Protein AF-A0A9W4SXM8-F1 (afdb_monomer_lite)

Secondary structure (DSSP, 8-state):
---------------HHHHHHHHHHHHHHHHHHTGGGTSS-S---HHHHHHHHHH-TTS---S---HHHHHHHHHHHHHHHTT---HHHHHHHHHHHHHHS-HHHHHHHHHHHHHHH-

Sequence (118 aa):
MINIQRNTSNNNPVNPGRMIIVARNNLLQQIDSNRNRVFPLHIQNPTRFVTILNNNTNRRARRYYTGFDLFCVVVGEEARNLNETNQIVIRLVANALWRSSDVNDKSRYCILARMINN

Structure (mmCIF, N/CA/C/O backbone):
data_AF-A0A9W4SXM8-F1
#
_entry.id   AF-A0A9W4SXM8-F1
#
loop_
_atom_site.group_PDB
_atom_site.id
_atom_site.type_symbol
_atom_site.label_atom_id
_atom_site.label_alt_id
_atom_site.label_comp_id
_atom_site.label_asym_id
_atom_site.label_entity_id
_atom_site.label_seq_id
_atom_site.pdbx_PDB_ins_code
_atom_site.Cartn_x
_atom_site.Cartn_y
_atom_site.Cartn_z
_atom_site.occupancy
_atom_site.B_iso_or_equiv
_atom_site.auth_seq_id
_atom_site.auth_comp_id
_atom_site.auth_asym_id
_atom_site.auth_atom_id
_atom_site.pdbx_PDB_model_num
ATOM 1 N N . MET A 1 1 ? -31.115 -2.619 56.447 1.00 42.22 1 MET A N 1
ATOM 2 C CA . MET A 1 1 ? -30.546 -3.575 55.471 1.00 42.22 1 MET A CA 1
ATOM 3 C C . MET A 1 1 ? -29.961 -2.771 54.320 1.00 42.22 1 MET A C 1
ATOM 5 O O . MET A 1 1 ? -30.721 -2.144 53.598 1.00 42.22 1 MET A O 1
ATOM 9 N N . ILE A 1 2 ? -28.632 -2.682 54.220 1.00 40.88 2 ILE A N 1
ATOM 10 C CA . ILE A 1 2 ? -27.950 -1.889 53.184 1.00 40.88 2 ILE A CA 1
ATOM 11 C C . ILE A 1 2 ? -27.673 -2.815 51.999 1.00 40.88 2 ILE A C 1
ATOM 13 O O . ILE A 1 2 ? -26.934 -3.787 52.134 1.00 40.88 2 ILE A O 1
ATOM 17 N N . ASN A 1 3 ? -28.306 -2.536 50.861 1.00 39.72 3 ASN A N 1
ATOM 18 C CA . ASN A 1 3 ? -28.188 -3.336 49.649 1.00 39.72 3 ASN A CA 1
ATOM 19 C C . ASN A 1 3 ? -27.020 -2.795 48.808 1.00 39.72 3 ASN A C 1
ATOM 21 O O . ASN A 1 3 ? -27.157 -1.793 48.110 1.00 39.72 3 ASN A O 1
ATOM 25 N N . ILE A 1 4 ? -25.846 -3.418 48.927 1.00 44.97 4 ILE A N 1
ATOM 26 C CA . ILE A 1 4 ? -24.656 -3.051 48.150 1.00 44.97 4 ILE A CA 1
ATOM 27 C C . ILE A 1 4 ? -24.760 -3.736 46.784 1.00 44.97 4 ILE A C 1
ATOM 29 O O . ILE A 1 4 ? -24.427 -4.913 46.638 1.00 44.97 4 ILE A O 1
ATOM 33 N N . GLN A 1 5 ? -25.223 -2.999 45.773 1.00 45.62 5 GLN A N 1
ATOM 34 C CA . GLN A 1 5 ? -25.114 -3.421 44.378 1.00 45.62 5 GLN A CA 1
ATOM 35 C C . GLN A 1 5 ? -23.634 -3.407 43.975 1.00 45.62 5 GLN A C 1
ATOM 37 O O . GLN A 1 5 ? -23.016 -2.354 43.820 1.00 45.62 5 GLN A O 1
ATOM 42 N N . ARG A 1 6 ? -23.047 -4.599 43.832 1.00 41.88 6 ARG A N 1
ATOM 43 C CA . ARG A 1 6 ? -21.715 -4.774 43.250 1.00 41.88 6 ARG A CA 1
ATOM 44 C C . ARG A 1 6 ? -21.799 -4.438 41.766 1.00 41.88 6 ARG A C 1
ATOM 46 O O . ARG A 1 6 ? -22.281 -5.235 40.970 1.00 41.88 6 ARG A O 1
ATOM 53 N N . ASN A 1 7 ? -21.325 -3.250 41.414 1.00 42.38 7 ASN A N 1
ATOM 54 C CA . ASN A 1 7 ? -21.113 -2.839 40.036 1.00 42.38 7 ASN A CA 1
ATOM 55 C C . ASN A 1 7 ? -19.905 -3.625 39.495 1.00 42.38 7 ASN A C 1
ATOM 57 O O . ASN A 1 7 ? -18.753 -3.218 39.648 1.00 42.38 7 ASN A O 1
ATOM 61 N N . THR A 1 8 ? -20.147 -4.813 38.943 1.00 43.44 8 THR A N 1
ATOM 62 C CA . THR A 1 8 ? -19.125 -5.579 38.226 1.00 43.44 8 THR A CA 1
ATOM 63 C C . THR A 1 8 ? -18.871 -4.894 36.891 1.00 43.44 8 THR A C 1
ATOM 65 O O . THR A 1 8 ? -19.528 -5.183 35.893 1.00 43.44 8 THR A O 1
ATOM 68 N N . SER A 1 9 ? -17.920 -3.958 36.882 1.00 48.34 9 SER A N 1
ATOM 69 C CA . SER A 1 9 ? -17.285 -3.514 35.645 1.00 48.34 9 SER A CA 1
ATOM 70 C C . SER A 1 9 ? -16.696 -4.748 34.962 1.00 48.34 9 SER A C 1
ATOM 72 O O . SER A 1 9 ? -15.762 -5.363 35.484 1.00 48.34 9 SER A O 1
ATOM 74 N N . ASN A 1 10 ? -17.283 -5.146 33.832 1.00 45.53 10 ASN A N 1
ATOM 75 C CA . ASN A 1 10 ? -16.815 -6.234 32.977 1.00 45.53 10 ASN A CA 1
ATOM 76 C C . ASN A 1 10 ? -15.493 -5.834 32.303 1.00 45.53 10 ASN A C 1
ATOM 78 O O . ASN A 1 10 ? -15.424 -5.616 31.096 1.00 45.53 10 ASN A O 1
ATOM 82 N N . ASN A 1 11 ? -14.424 -5.755 33.090 1.00 51.03 11 ASN A N 1
ATOM 83 C CA . ASN A 1 11 ? -13.056 -5.630 32.610 1.00 51.03 11 ASN A CA 1
ATOM 84 C C . ASN A 1 11 ? -12.559 -7.012 32.170 1.00 51.03 11 ASN A C 1
ATOM 86 O O . ASN A 1 11 ? -11.667 -7.594 32.783 1.00 51.03 11 ASN A O 1
ATOM 90 N N . ASN A 1 12 ? -13.155 -7.561 31.109 1.00 58.94 12 ASN A N 1
ATOM 91 C CA . ASN A 1 12 ? -12.527 -8.674 30.409 1.00 58.94 12 ASN A CA 1
ATOM 92 C C . ASN A 1 12 ? -11.269 -8.129 29.719 1.00 58.94 12 ASN A C 1
ATOM 94 O O . ASN A 1 12 ? -11.391 -7.191 28.925 1.00 58.94 12 ASN A O 1
ATOM 98 N N . PRO A 1 13 ? -10.069 -8.676 29.991 1.00 56.69 13 PRO A N 1
ATOM 99 C CA . PRO A 1 13 ? -8.858 -8.229 29.325 1.00 56.69 13 PRO A CA 1
ATOM 100 C C . PRO A 1 13 ? -9.037 -8.436 27.822 1.00 56.69 13 PRO A C 1
ATOM 102 O O . PRO A 1 13 ? -9.249 -9.554 27.344 1.00 56.69 13 PRO A O 1
ATOM 105 N N . VAL A 1 14 ? -9.014 -7.338 27.070 1.00 63.69 14 VAL A N 1
ATOM 106 C CA . VAL A 1 14 ? -9.160 -7.391 25.620 1.00 63.69 14 VAL A CA 1
ATOM 107 C C . VAL A 1 14 ? -7.966 -8.165 25.067 1.00 63.69 14 VAL A C 1
ATOM 109 O O . VAL A 1 14 ? -6.823 -7.737 25.200 1.00 63.69 14 VAL A O 1
ATOM 112 N N . ASN A 1 15 ? -8.223 -9.334 24.473 1.00 76.38 15 ASN A N 1
ATOM 113 C CA . ASN A 1 15 ? -7.174 -10.164 23.886 1.00 76.38 15 ASN A CA 1
ATOM 114 C C . ASN A 1 15 ? -6.448 -9.358 22.782 1.00 76.38 15 ASN A C 1
ATOM 116 O O . ASN A 1 15 ? -7.102 -8.973 21.803 1.00 76.38 15 ASN A O 1
ATOM 120 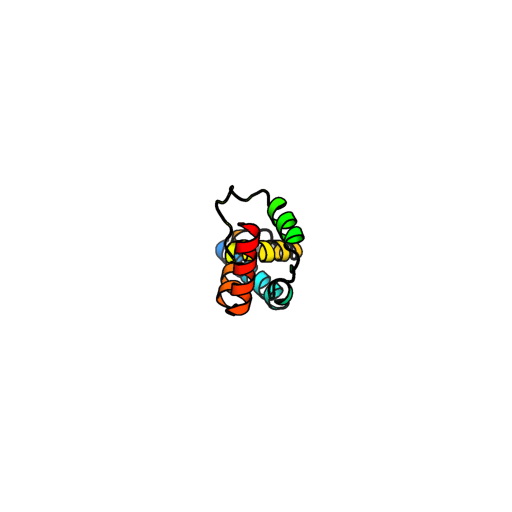N N . PRO A 1 16 ? -5.124 -9.128 22.886 1.00 71.00 16 PRO A N 1
ATOM 121 C CA . PRO A 1 16 ? -4.373 -8.314 21.929 1.00 71.00 16 PRO A CA 1
ATOM 122 C C . PRO A 1 16 ? -4.515 -8.792 20.478 1.00 71.00 16 PRO A C 1
ATOM 124 O O . PRO A 1 16 ? -4.635 -7.980 19.561 1.00 71.00 16 PRO A O 1
ATOM 127 N N . GLY A 1 17 ? -4.586 -10.110 20.259 1.00 77.75 17 GLY A N 1
ATOM 128 C CA . GLY A 1 17 ? -4.794 -10.688 18.931 1.00 77.75 17 GLY A CA 1
ATOM 129 C C . GLY A 1 17 ? -6.160 -10.333 18.341 1.00 77.75 17 GLY A C 1
ATOM 130 O O . GLY A 1 17 ? -6.271 -10.050 17.149 1.00 77.75 17 GLY A O 1
ATOM 131 N N . ARG A 1 18 ? -7.199 -10.258 19.182 1.00 81.00 18 ARG A N 1
ATOM 132 C CA . ARG A 1 18 ? -8.546 -9.858 18.756 1.00 81.00 18 ARG A CA 1
ATOM 133 C C . ARG A 1 18 ? -8.585 -8.385 18.344 1.00 81.00 18 ARG A C 1
ATOM 135 O O . ARG A 1 18 ? -9.222 -8.073 17.342 1.00 81.00 18 ARG A O 1
ATOM 142 N N . MET A 1 19 ? -7.863 -7.504 19.044 1.00 83.50 19 MET A N 1
ATOM 143 C CA . MET A 1 19 ? -7.765 -6.092 18.644 1.00 83.50 19 MET A CA 1
ATOM 144 C C . MET A 1 19 ? -7.066 -5.919 17.297 1.00 83.50 19 MET A C 1
ATOM 146 O O . MET A 1 19 ? -7.538 -5.147 16.470 1.00 83.50 19 MET A O 1
ATOM 150 N N . ILE A 1 20 ? -5.986 -6.668 17.047 1.00 86.62 20 ILE A N 1
ATOM 151 C CA . ILE A 1 20 ? -5.260 -6.610 15.769 1.00 86.62 20 ILE A CA 1
ATOM 152 C C . ILE A 1 20 ? -6.168 -7.029 14.608 1.00 86.62 20 ILE A C 1
ATOM 154 O O . ILE A 1 20 ? -6.163 -6.379 13.566 1.00 86.62 20 ILE A O 1
ATOM 158 N N . ILE A 1 21 ? -6.972 -8.084 14.782 1.00 88.62 21 ILE A N 1
ATOM 159 C CA . ILE A 1 21 ? -7.908 -8.548 13.745 1.00 88.62 21 ILE A CA 1
ATOM 160 C C . ILE A 1 21 ? -8.986 -7.493 13.465 1.00 88.62 21 ILE A C 1
ATOM 162 O O . ILE A 1 21 ? -9.271 -7.209 12.302 1.00 88.62 21 ILE A O 1
ATOM 166 N N . VAL A 1 22 ? -9.564 -6.894 14.511 1.00 90.12 22 VAL A N 1
ATOM 167 C CA . VAL A 1 22 ? -10.585 -5.843 14.367 1.00 90.12 22 VAL A CA 1
ATOM 168 C C . VAL A 1 22 ? -10.001 -4.612 13.673 1.00 90.12 22 VAL A C 1
ATOM 170 O O . VAL A 1 22 ? -10.554 -4.169 12.669 1.00 90.12 22 VAL A O 1
ATOM 173 N N . ALA A 1 23 ? -8.848 -4.117 14.134 1.00 89.94 23 ALA A N 1
ATOM 174 C CA . ALA A 1 23 ? -8.152 -2.987 13.521 1.00 89.94 23 ALA A CA 1
ATOM 175 C C . ALA A 1 23 ? -7.828 -3.259 12.044 1.00 89.94 23 ALA A C 1
ATOM 177 O O . ALA A 1 23 ? -8.117 -2.440 11.174 1.00 89.94 23 ALA A O 1
ATOM 178 N N . ARG A 1 24 ? -7.328 -4.463 11.735 1.00 93.56 24 ARG A N 1
ATOM 179 C CA . ARG A 1 24 ? -7.050 -4.904 10.363 1.00 93.56 24 ARG A CA 1
ATOM 180 C C . ARG A 1 24 ? -8.297 -4.889 9.492 1.00 93.56 24 ARG A C 1
ATOM 182 O O . ARG A 1 24 ? -8.212 -4.449 8.351 1.00 93.56 24 ARG A O 1
ATOM 189 N N . ASN A 1 25 ? -9.424 -5.403 9.977 1.00 93.38 25 ASN A N 1
ATOM 190 C CA . ASN A 1 25 ? -10.652 -5.466 9.184 1.00 93.38 25 ASN A CA 1
ATOM 191 C C . ASN A 1 25 ? -11.226 -4.069 8.936 1.00 93.38 25 ASN A C 1
ATOM 193 O O . ASN A 1 25 ? -11.576 -3.761 7.799 1.00 93.38 25 ASN A O 1
ATOM 197 N N . ASN A 1 26 ? -11.229 -3.215 9.961 1.00 93.25 26 ASN A N 1
ATOM 198 C CA . ASN A 1 26 ? -11.685 -1.832 9.849 1.00 93.25 26 ASN A CA 1
ATOM 199 C C . ASN A 1 26 ? -10.814 -1.031 8.874 1.00 93.25 26 ASN A C 1
ATOM 201 O O . ASN A 1 26 ? -11.341 -0.308 8.030 1.00 93.25 26 ASN A O 1
ATOM 205 N N . LEU A 1 27 ? -9.486 -1.164 8.965 1.00 93.06 27 LEU A N 1
ATOM 206 C CA . LEU A 1 27 ? -8.574 -0.483 8.051 1.00 93.06 27 LEU A CA 1
ATOM 207 C C . LEU A 1 27 ? -8.719 -1.024 6.622 1.00 93.06 27 LEU A C 1
ATOM 209 O O . LEU A 1 27 ? -8.791 -0.240 5.679 1.00 93.06 27 LEU A O 1
ATOM 213 N N . LEU A 1 28 ? -8.802 -2.350 6.453 1.00 92.62 28 LEU A N 1
ATOM 214 C CA . LEU A 1 28 ? -8.997 -2.957 5.137 1.00 92.62 28 LEU A CA 1
ATOM 215 C C . LEU A 1 28 ? -10.267 -2.429 4.473 1.00 92.62 28 LEU A C 1
ATOM 217 O O . LEU A 1 28 ? -10.204 -2.029 3.320 1.00 92.62 28 LEU A O 1
ATOM 221 N N . GLN A 1 29 ? -11.391 -2.406 5.190 1.00 93.06 29 GLN A N 1
ATOM 222 C CA . GLN A 1 29 ? -12.661 -1.937 4.644 1.00 93.06 29 GLN A CA 1
ATOM 223 C C . GLN A 1 29 ? -12.583 -0.473 4.198 1.00 93.06 29 GLN A C 1
ATOM 225 O O . GLN A 1 29 ? -13.058 -0.138 3.114 1.00 93.06 29 GLN A O 1
ATOM 230 N N . GLN A 1 30 ? -11.959 0.394 4.998 1.00 92.12 30 GLN A N 1
ATOM 231 C CA . GLN A 1 30 ? -11.825 1.817 4.674 1.00 92.12 30 GLN A CA 1
ATOM 232 C C . GLN A 1 30 ? -10.949 2.050 3.439 1.00 92.12 30 GLN A C 1
ATOM 234 O O . GLN A 1 30 ? -11.307 2.852 2.572 1.00 92.12 30 GLN A O 1
ATOM 239 N N . ILE A 1 31 ? -9.831 1.324 3.339 1.00 89.12 31 ILE A N 1
ATOM 240 C CA . ILE A 1 31 ? -8.925 1.422 2.192 1.00 89.12 31 ILE A CA 1
ATOM 241 C C . ILE A 1 31 ? -9.563 0.810 0.941 1.00 89.12 31 ILE A C 1
ATOM 243 O O . ILE A 1 31 ? -9.513 1.419 -0.123 1.00 89.12 31 ILE A O 1
ATOM 247 N N . ASP A 1 32 ? -10.192 -0.359 1.052 1.00 87.50 32 ASP A N 1
ATOM 248 C CA . ASP A 1 32 ? -10.829 -1.041 -0.080 1.00 87.50 32 ASP A CA 1
ATOM 249 C C . ASP A 1 32 ? -12.035 -0.254 -0.621 1.00 87.50 32 ASP A C 1
ATOM 251 O O . ASP A 1 32 ? -12.206 -0.144 -1.831 1.00 87.50 32 ASP A O 1
ATOM 255 N N . SER A 1 33 ? -12.796 0.424 0.247 1.00 85.56 33 SER A N 1
ATOM 256 C CA . SER A 1 33 ? -13.870 1.342 -0.182 1.00 85.56 33 SER A CA 1
ATOM 257 C C . SER A 1 33 ? -13.351 2.531 -1.001 1.00 85.56 33 SER A C 1
ATOM 259 O O . SER A 1 33 ? -14.098 3.134 -1.765 1.00 85.56 33 SER A O 1
ATOM 261 N N . ASN A 1 34 ? -12.064 2.861 -0.871 1.00 82.50 34 ASN A N 1
ATOM 262 C CA . ASN A 1 34 ? -11.389 3.902 -1.639 1.00 82.50 34 ASN A CA 1
ATOM 263 C C . ASN A 1 34 ? -10.211 3.323 -2.421 1.00 82.50 34 ASN A C 1
ATOM 265 O O . ASN A 1 34 ? -9.158 3.959 -2.509 1.00 82.50 34 ASN A O 1
ATOM 269 N N . ARG A 1 35 ? -10.391 2.123 -2.995 1.00 79.81 35 ARG A N 1
ATOM 270 C CA . ARG A 1 35 ? -9.325 1.326 -3.621 1.00 79.81 35 ARG A CA 1
ATOM 271 C C . ARG A 1 35 ? -8.465 2.122 -4.588 1.00 79.81 35 ARG A C 1
ATOM 273 O O . ARG A 1 35 ? -7.252 1.944 -4.582 1.00 79.81 35 ARG A O 1
ATOM 280 N N . ASN A 1 36 ? -9.083 3.073 -5.292 1.00 79.50 36 ASN A N 1
ATOM 281 C CA . ASN A 1 36 ? -8.428 4.068 -6.131 1.00 79.50 36 ASN A CA 1
ATOM 282 C C . ASN A 1 36 ? -7.160 4.615 -5.477 1.00 79.50 36 ASN A C 1
ATOM 284 O O . ASN A 1 36 ? -6.114 4.546 -6.097 1.00 79.50 36 ASN A O 1
ATOM 288 N N . ARG A 1 37 ? -7.201 5.068 -4.213 1.00 75.19 37 ARG A N 1
ATOM 289 C CA . ARG A 1 37 ? -6.070 5.643 -3.439 1.00 75.19 37 ARG A CA 1
ATOM 290 C C . ARG A 1 37 ? -4.798 4.796 -3.422 1.00 75.19 37 ARG A C 1
ATOM 292 O O . ARG A 1 37 ? -3.712 5.347 -3.258 1.00 75.19 37 ARG A O 1
ATOM 299 N N . VAL A 1 38 ? -4.934 3.491 -3.630 1.00 74.81 38 VAL A N 1
ATOM 300 C CA . VAL A 1 38 ? -3.827 2.532 -3.663 1.00 74.81 38 VAL A CA 1
ATOM 301 C C . VAL A 1 38 ? -3.699 1.835 -5.025 1.00 74.81 38 VAL A C 1
ATOM 303 O O . VAL A 1 38 ? -2.611 1.403 -5.385 1.00 74.81 38 VAL A O 1
ATOM 306 N N . PHE A 1 39 ? -4.782 1.748 -5.801 1.00 71.81 39 PHE A N 1
ATOM 307 C CA . PHE A 1 39 ? -4.853 1.109 -7.114 1.00 71.81 39 PHE A CA 1
ATOM 30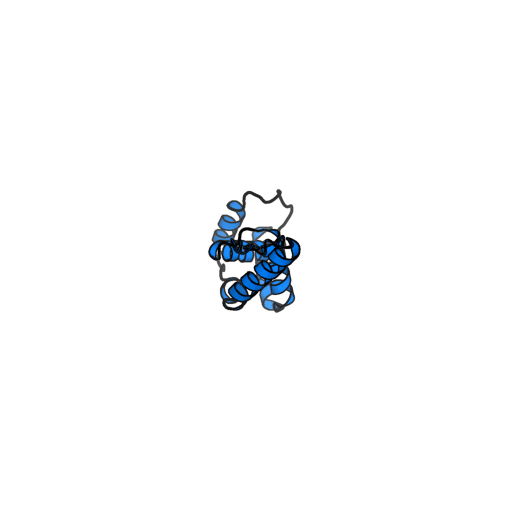8 C C . PHE A 1 39 ? -5.849 1.815 -8.052 1.00 71.81 39 PHE A C 1
ATOM 310 O O . PHE A 1 39 ? -7.024 1.868 -7.715 1.00 71.81 39 PHE A O 1
ATOM 317 N N . PRO A 1 40 ? -5.456 2.243 -9.263 1.00 61.34 40 PRO A N 1
ATOM 318 C CA . PRO A 1 40 ? -4.096 2.207 -9.762 1.00 61.34 40 PRO A CA 1
ATOM 319 C C . PRO A 1 40 ? -3.237 3.238 -9.032 1.00 61.34 40 PRO A C 1
ATOM 321 O O . PRO A 1 40 ? -3.718 4.217 -8.475 1.00 61.34 40 PRO A O 1
ATOM 324 N N . LEU A 1 41 ? -1.932 3.007 -9.063 1.00 62.53 41 LEU A N 1
ATOM 325 C CA . LEU A 1 41 ? -0.919 3.875 -8.475 1.00 62.53 41 LEU A CA 1
ATOM 326 C C . LEU A 1 41 ? -1.087 5.320 -9.003 1.00 62.53 41 LEU A C 1
ATOM 328 O O . LEU A 1 41 ? -0.654 5.630 -10.111 1.00 62.53 41 LEU A O 1
ATOM 332 N N . HIS A 1 42 ? -1.720 6.211 -8.228 1.00 56.56 42 HIS A N 1
ATOM 333 C CA . HIS A 1 42 ? -1.926 7.625 -8.611 1.00 56.56 42 HIS A CA 1
ATOM 334 C C . HIS A 1 42 ? -0.629 8.388 -8.812 1.00 56.56 42 HIS A C 1
ATOM 336 O O . HIS A 1 42 ? -0.590 9.439 -9.451 1.00 56.56 42 HIS A O 1
ATOM 342 N N . ILE A 1 43 ? 0.441 7.886 -8.204 1.00 56.81 43 ILE A N 1
ATOM 343 C CA . ILE A 1 43 ? 1.767 8.467 -8.298 1.00 56.81 43 ILE A CA 1
ATOM 344 C C . ILE A 1 43 ? 2.361 8.033 -9.643 1.00 56.81 43 ILE A C 1
ATOM 346 O O . ILE A 1 43 ? 3.220 7.165 -9.724 1.00 56.81 43 ILE A O 1
ATOM 350 N N . GLN A 1 44 ? 1.900 8.674 -10.718 1.00 55.78 44 GLN A N 1
ATOM 351 C CA . GLN A 1 44 ? 2.572 8.657 -12.022 1.00 55.78 44 GLN A CA 1
ATOM 352 C C . GLN A 1 44 ? 3.891 9.448 -12.004 1.00 55.78 44 GLN A C 1
ATOM 354 O O . GLN A 1 44 ? 4.608 9.456 -12.997 1.00 55.78 44 GLN A O 1
ATOM 359 N N . ASN A 1 45 ? 4.208 10.127 -10.892 1.00 64.44 45 ASN A N 1
ATOM 360 C CA . ASN A 1 45 ? 5.408 10.939 -10.721 1.00 64.44 45 ASN A CA 1
ATOM 361 C C . ASN A 1 45 ? 6.415 10.232 -9.785 1.00 64.44 45 ASN A C 1
ATOM 363 O O . ASN A 1 45 ? 6.268 10.323 -8.559 1.00 64.44 45 ASN A O 1
ATOM 367 N N . PRO A 1 46 ? 7.445 9.558 -10.331 1.00 65.44 46 PRO A N 1
ATOM 368 C CA . PRO A 1 46 ? 8.461 8.849 -9.555 1.00 65.44 46 PRO A CA 1
ATOM 369 C C . PRO A 1 46 ? 9.141 9.731 -8.501 1.00 65.44 46 PRO A C 1
ATOM 371 O O . PRO A 1 46 ? 9.400 9.266 -7.395 1.00 65.44 46 PRO A O 1
ATOM 374 N N . THR A 1 47 ? 9.349 11.020 -8.789 1.00 66.50 47 THR A N 1
ATOM 375 C CA . THR A 1 47 ? 10.002 11.977 -7.882 1.00 66.50 47 THR A CA 1
ATOM 376 C C . THR A 1 47 ? 9.220 12.156 -6.585 1.00 66.50 47 THR A C 1
ATOM 378 O O . THR A 1 47 ? 9.797 12.106 -5.501 1.00 66.50 47 THR A O 1
ATOM 381 N N . ARG A 1 48 ? 7.887 12.275 -6.669 1.00 67.69 48 ARG A N 1
ATOM 382 C CA . ARG A 1 48 ? 7.025 12.358 -5.478 1.00 67.69 48 ARG A CA 1
ATOM 383 C C . ARG A 1 48 ? 7.099 11.073 -4.651 1.00 67.69 48 ARG A C 1
ATOM 385 O O . ARG A 1 48 ? 7.067 11.131 -3.425 1.00 67.69 48 ARG A O 1
ATOM 392 N N . PHE A 1 49 ? 7.223 9.920 -5.310 1.00 73.31 49 PHE A N 1
ATOM 393 C CA . PHE A 1 49 ? 7.374 8.637 -4.627 1.00 73.31 49 PHE A CA 1
ATOM 394 C C . PHE A 1 49 ? 8.715 8.531 -3.893 1.00 73.31 49 PHE A C 1
ATOM 396 O O . PHE A 1 49 ? 8.760 8.073 -2.753 1.00 73.31 49 PHE A O 1
ATOM 403 N N . VAL A 1 50 ? 9.798 8.998 -4.517 1.00 70.25 50 VAL A N 1
ATOM 404 C CA . VAL A 1 50 ? 11.131 9.049 -3.903 1.00 70.25 50 VAL A CA 1
ATOM 405 C C . VAL A 1 50 ? 11.125 9.932 -2.654 1.00 70.25 50 VAL A C 1
ATOM 407 O O . VAL A 1 50 ? 11.673 9.532 -1.631 1.00 70.25 50 VAL A O 1
ATOM 410 N N . THR A 1 51 ? 10.430 11.074 -2.666 1.00 72.75 51 THR A N 1
ATOM 411 C CA . THR A 1 51 ? 10.259 11.901 -1.457 1.00 72.75 51 THR A CA 1
ATOM 412 C C . THR A 1 51 ? 9.573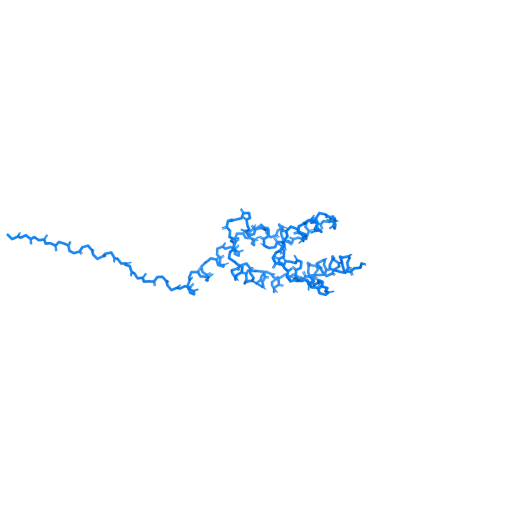 11.128 -0.324 1.00 72.75 51 THR A C 1
ATOM 414 O O . THR A 1 51 ? 10.030 11.171 0.816 1.00 72.75 51 THR A O 1
ATOM 417 N N . ILE A 1 52 ? 8.515 10.368 -0.626 1.00 72.25 52 ILE A N 1
ATOM 418 C CA . ILE A 1 52 ? 7.806 9.540 0.368 1.00 72.25 52 ILE A CA 1
ATOM 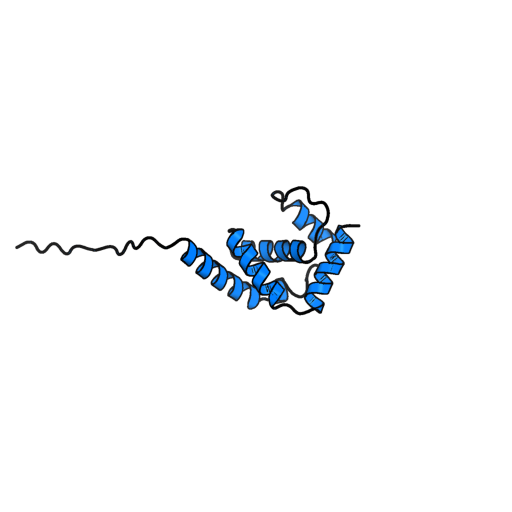419 C C . ILE A 1 52 ? 8.706 8.409 0.897 1.00 72.25 52 ILE A C 1
ATOM 421 O O . ILE A 1 52 ? 8.674 8.090 2.090 1.00 72.25 52 ILE A O 1
ATOM 425 N N . LEU A 1 53 ? 9.522 7.806 0.028 1.00 75.25 53 LEU A N 1
ATOM 426 C CA . LEU A 1 53 ? 10.506 6.796 0.421 1.00 75.25 53 LEU A CA 1
ATOM 427 C C . LEU A 1 53 ? 11.558 7.374 1.372 1.00 75.25 53 LEU A C 1
ATOM 429 O O . LEU A 1 53 ? 11.805 6.775 2.415 1.00 75.25 53 LEU A O 1
ATOM 433 N N . ASN A 1 54 ? 12.114 8.544 1.051 1.00 70.88 54 ASN A N 1
ATOM 434 C CA . ASN A 1 54 ? 13.137 9.211 1.861 1.00 70.88 54 ASN A CA 1
ATOM 435 C C . ASN A 1 54 ? 12.599 9.656 3.229 1.00 70.88 54 ASN A C 1
ATOM 437 O O . ASN A 1 54 ? 13.305 9.563 4.230 1.00 70.88 54 ASN A O 1
ATOM 441 N N . ASN A 1 55 ? 11.332 10.072 3.294 1.00 70.06 55 ASN A N 1
ATOM 442 C CA . ASN A 1 55 ? 10.677 10.451 4.548 1.00 70.06 55 ASN A CA 1
ATOM 443 C C . ASN A 1 55 ? 10.30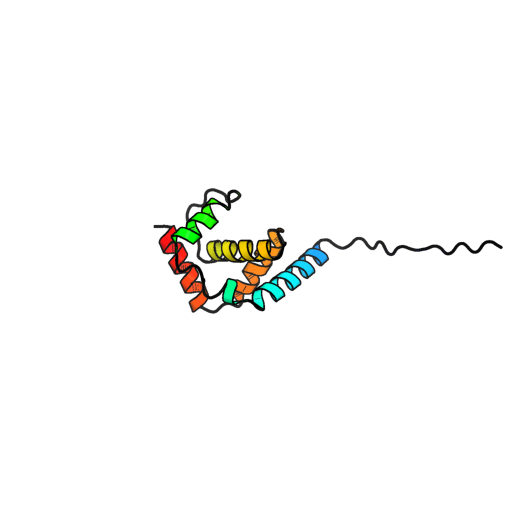2 9.239 5.425 1.00 70.06 55 ASN A C 1
ATOM 445 O O . ASN A 1 55 ? 10.084 9.388 6.626 1.00 70.06 55 ASN A O 1
ATOM 449 N N . ASN A 1 56 ? 10.258 8.023 4.867 1.00 66.12 56 ASN A N 1
ATOM 450 C CA . ASN A 1 56 ? 10.092 6.780 5.628 1.00 66.12 56 ASN A CA 1
ATOM 451 C C . ASN A 1 56 ? 11.440 6.316 6.221 1.00 66.12 56 ASN A C 1
ATOM 453 O O . ASN A 1 56 ? 11.961 5.248 5.893 1.00 66.12 56 ASN A O 1
ATOM 457 N N . THR A 1 57 ? 11.986 7.114 7.141 1.00 53.19 57 THR A N 1
ATOM 458 C CA . THR A 1 57 ? 13.327 6.982 7.750 1.00 53.19 57 THR A CA 1
ATOM 459 C C . THR A 1 57 ? 13.562 5.710 8.579 1.00 53.19 57 THR A C 1
ATOM 461 O O . THR A 1 57 ? 14.702 5.374 8.883 1.00 53.19 57 THR A O 1
ATOM 464 N N . ASN A 1 58 ? 12.517 4.940 8.901 1.00 54.75 58 ASN A N 1
ATOM 465 C CA . ASN A 1 58 ? 12.619 3.703 9.693 1.00 54.75 58 ASN A CA 1
ATOM 466 C C . ASN A 1 58 ? 12.963 2.444 8.875 1.00 54.75 58 ASN A C 1
ATOM 468 O O . ASN A 1 58 ? 12.863 1.320 9.378 1.00 54.75 58 ASN A O 1
ATOM 472 N N . ARG A 1 59 ? 13.321 2.580 7.594 1.00 57.28 59 ARG A N 1
ATOM 473 C CA . ARG A 1 59 ? 13.588 1.427 6.728 1.00 57.28 59 ARG A CA 1
ATOM 474 C C . ARG A 1 59 ? 15.084 1.147 6.654 1.00 57.28 59 ARG A C 1
ATOM 476 O O . ARG A 1 59 ? 15.873 2.007 6.286 1.00 57.28 59 ARG A O 1
ATOM 483 N N . ARG A 1 60 ? 15.461 -0.094 6.986 1.00 55.31 60 ARG A N 1
ATOM 484 C CA . ARG A 1 60 ? 16.822 -0.622 6.784 1.00 55.31 60 ARG A CA 1
ATOM 485 C C . ARG A 1 60 ? 17.282 -0.300 5.360 1.00 55.31 60 ARG A C 1
ATOM 487 O O . ARG A 1 60 ? 16.490 -0.497 4.438 1.00 55.31 60 ARG A O 1
ATOM 494 N N . ALA A 1 61 ? 18.539 0.119 5.195 1.00 56.28 61 ALA A N 1
ATOM 495 C CA . ALA A 1 61 ? 19.183 0.272 3.892 1.00 56.28 61 ALA A CA 1
ATOM 496 C C . ALA A 1 61 ? 18.969 -1.014 3.072 1.00 56.28 61 ALA A C 1
ATOM 498 O O . ALA A 1 61 ? 19.556 -2.059 3.360 1.00 56.28 61 ALA A O 1
ATOM 499 N N . ARG A 1 62 ? 18.024 -0.987 2.128 1.00 58.78 62 ARG A N 1
ATOM 500 C CA . ARG A 1 62 ? 17.639 -2.159 1.337 1.00 58.78 62 ARG A CA 1
ATOM 501 C C . ARG A 1 62 ? 18.370 -2.136 0.010 1.00 58.78 62 ARG A C 1
ATOM 503 O O . ARG A 1 62 ? 18.470 -1.092 -0.618 1.00 58.78 62 ARG A O 1
ATOM 510 N N . ARG A 1 63 ? 18.834 -3.318 -0.410 1.00 68.06 63 ARG A N 1
ATOM 511 C CA . ARG A 1 63 ? 19.602 -3.501 -1.643 1.00 68.06 63 ARG A CA 1
ATOM 512 C C . ARG A 1 63 ? 18.800 -3.262 -2.924 1.00 68.06 63 ARG A C 1
ATOM 514 O O . ARG A 1 63 ? 19.436 -2.854 -3.868 1.00 68.06 63 ARG A O 1
ATOM 521 N N . TYR A 1 64 ? 17.476 -3.442 -2.956 1.00 79.50 64 TYR A N 1
ATOM 522 C CA . TYR A 1 64 ? 16.574 -3.048 -4.057 1.00 79.50 64 TYR A CA 1
ATOM 523 C C . TYR A 1 64 ? 15.116 -3.101 -3.556 1.00 79.50 64 TYR A C 1
ATOM 525 O O . TYR A 1 64 ? 14.800 -3.910 -2.677 1.00 79.50 64 TYR A O 1
ATOM 533 N N . TYR A 1 65 ? 14.219 -2.266 -4.086 1.00 83.12 65 TYR A N 1
ATOM 534 C CA . TYR A 1 65 ? 12.785 -2.300 -3.771 1.00 83.12 65 TYR A CA 1
ATOM 535 C C . TYR A 1 65 ? 12.034 -3.288 -4.669 1.00 83.12 65 TYR A C 1
ATOM 537 O O . TYR A 1 65 ? 12.251 -3.321 -5.877 1.00 83.12 65 TYR A O 1
ATOM 545 N N . THR A 1 66 ? 11.106 -4.067 -4.106 1.00 90.06 66 THR A N 1
ATOM 546 C CA . THR A 1 66 ? 10.117 -4.821 -4.899 1.00 90.06 66 THR A CA 1
ATOM 547 C C . THR A 1 66 ? 8.841 -4.003 -5.109 1.00 90.06 66 THR A C 1
ATOM 549 O O . THR A 1 66 ? 8.552 -3.083 -4.342 1.00 90.06 66 THR A O 1
ATOM 552 N N . GLY A 1 67 ? 8.014 -4.377 -6.094 1.00 89.38 67 GLY A N 1
ATOM 553 C CA . GLY A 1 67 ? 6.700 -3.750 -6.282 1.00 89.38 67 GLY A CA 1
ATOM 554 C C . GLY A 1 67 ? 5.824 -3.826 -5.024 1.00 89.38 67 GLY A C 1
ATOM 555 O O . GLY A 1 67 ? 5.184 -2.846 -4.651 1.00 89.38 67 GLY A O 1
ATOM 556 N N . PHE A 1 68 ? 5.878 -4.946 -4.296 1.00 91.81 68 PHE A N 1
ATOM 557 C CA . PHE A 1 68 ? 5.159 -5.096 -3.031 1.00 91.81 68 PHE A CA 1
ATOM 558 C C . PHE A 1 68 ? 5.715 -4.198 -1.912 1.00 91.81 68 PHE A C 1
ATOM 560 O O . PHE A 1 68 ? 4.954 -3.709 -1.075 1.00 91.81 68 PHE A O 1
ATOM 567 N N . ASP A 1 69 ? 7.024 -3.934 -1.886 1.00 87.94 69 ASP A N 1
ATOM 568 C CA . ASP A 1 69 ? 7.607 -3.010 -0.907 1.00 87.94 69 ASP A CA 1
ATOM 569 C C . ASP A 1 69 ? 7.141 -1.575 -1.127 1.00 87.94 69 ASP A C 1
ATOM 571 O O . ASP A 1 69 ? 6.846 -0.877 -0.152 1.00 87.94 69 ASP A O 1
ATOM 575 N N . LEU A 1 70 ? 7.050 -1.156 -2.393 1.00 87.50 70 LEU A N 1
ATOM 576 C CA . LEU A 1 70 ? 6.482 0.135 -2.771 1.00 87.50 70 LEU A CA 1
ATOM 577 C C . LEU A 1 70 ? 4.983 0.181 -2.462 1.00 87.50 70 LEU A C 1
ATOM 579 O O . LEU A 1 70 ? 4.504 1.153 -1.887 1.00 87.50 70 LEU A O 1
ATOM 583 N N . PHE A 1 71 ? 4.247 -0.895 -2.735 1.00 90.38 71 PHE A N 1
ATOM 584 C CA . PHE A 1 71 ? 2.839 -1.002 -2.358 1.00 90.38 71 PHE A CA 1
ATOM 585 C C . PHE A 1 71 ? 2.625 -0.817 -0.847 1.00 90.38 71 PHE A C 1
ATOM 587 O O . PHE A 1 71 ? 1.775 -0.034 -0.429 1.00 90.38 71 PHE A O 1
ATOM 594 N N . CYS A 1 72 ? 3.463 -1.440 -0.013 1.00 90.06 72 CYS A N 1
ATOM 595 C CA . CYS A 1 72 ? 3.423 -1.248 1.439 1.00 90.06 72 CYS A CA 1
ATOM 596 C C . CYS A 1 72 ? 3.694 0.204 1.872 1.00 90.06 72 CYS A C 1
ATOM 598 O O . CYS A 1 72 ? 3.237 0.597 2.941 1.00 90.06 72 CYS A O 1
ATOM 600 N N . VAL A 1 73 ? 4.457 0.995 1.102 1.00 86.25 73 VAL A N 1
ATOM 601 C CA . VAL A 1 73 ? 4.614 2.440 1.368 1.00 86.25 73 VAL A CA 1
ATOM 602 C C . VAL A 1 73 ? 3.275 3.135 1.200 1.00 86.25 73 VAL A C 1
ATOM 604 O O . VAL A 1 73 ? 2.832 3.803 2.123 1.00 86.25 73 VAL A O 1
ATOM 607 N N . VAL A 1 74 ? 2.623 2.938 0.052 1.00 87.75 74 VAL A N 1
ATOM 608 C CA . VAL A 1 74 ? 1.367 3.623 -0.280 1.00 87.75 74 VAL A CA 1
ATOM 609 C C . VAL A 1 74 ? 0.268 3.258 0.711 1.00 87.75 74 VAL A C 1
ATOM 611 O O . VAL A 1 74 ? -0.391 4.146 1.240 1.00 87.75 74 VAL A O 1
ATOM 614 N N . VAL A 1 75 ? 0.123 1.969 1.035 1.00 89.81 75 VAL A N 1
ATOM 615 C CA . VAL A 1 75 ? -0.821 1.521 2.073 1.00 89.81 75 VAL A CA 1
ATOM 616 C C . VAL A 1 75 ? -0.476 2.135 3.431 1.00 89.81 75 VAL A C 1
ATOM 618 O O . VAL A 1 75 ? -1.376 2.483 4.184 1.00 89.81 75 VAL A O 1
ATOM 621 N N . GLY A 1 76 ? 0.812 2.284 3.750 1.00 89.06 76 GLY A N 1
ATOM 622 C CA . GLY A 1 76 ? 1.261 2.923 4.985 1.00 89.06 76 GLY A CA 1
ATOM 623 C C . GLY A 1 76 ? 0.911 4.410 5.060 1.00 89.06 76 GLY A C 1
ATOM 624 O O . GLY A 1 76 ? 0.463 4.858 6.109 1.00 89.06 76 GLY A O 1
ATOM 625 N N . GLU A 1 77 ? 1.076 5.164 3.972 1.00 86.44 77 GLU A N 1
ATOM 626 C CA . GLU A 1 77 ? 0.644 6.568 3.902 1.00 86.44 77 GLU A CA 1
ATOM 627 C C . GLU A 1 77 ? -0.871 6.684 4.096 1.00 86.44 77 GLU A C 1
ATOM 629 O O . GLU A 1 77 ? -1.330 7.458 4.933 1.00 86.44 77 GLU A O 1
ATOM 634 N N . GLU A 1 78 ? -1.651 5.864 3.386 1.00 88.44 78 GLU A N 1
ATOM 635 C CA . GLU A 1 78 ? -3.109 5.912 3.501 1.00 88.44 78 GLU A CA 1
ATOM 636 C C . GLU A 1 78 ? -3.594 5.470 4.886 1.00 88.44 78 GLU A C 1
ATOM 638 O O . GLU A 1 78 ? -4.502 6.075 5.448 1.00 88.44 78 GLU A O 1
ATOM 643 N N . ALA A 1 79 ? -2.951 4.473 5.492 1.00 89.94 79 ALA A N 1
ATOM 644 C CA . ALA A 1 79 ? -3.250 4.078 6.861 1.00 89.94 79 ALA A CA 1
ATOM 645 C C . ALA A 1 79 ? -2.990 5.213 7.861 1.00 89.94 79 ALA A C 1
ATOM 647 O O . ALA A 1 79 ? -3.818 5.439 8.742 1.00 89.94 79 ALA A O 1
ATOM 648 N N . ARG A 1 80 ? -1.904 5.981 7.692 1.00 89.56 80 ARG A N 1
ATOM 649 C CA . ARG A 1 80 ? -1.637 7.154 8.540 1.00 89.56 80 ARG A CA 1
ATOM 650 C C . ARG A 1 80 ? -2.673 8.257 8.347 1.00 89.56 80 ARG A C 1
ATOM 652 O O . ARG A 1 80 ? -3.078 8.853 9.339 1.00 89.56 80 ARG A O 1
ATOM 659 N N . ASN A 1 81 ? -3.155 8.475 7.121 1.00 88.25 81 ASN A N 1
ATOM 660 C CA . ASN A 1 81 ? -4.278 9.389 6.862 1.00 88.25 81 ASN A CA 1
ATOM 661 C C . ASN A 1 81 ? -5.561 8.954 7.597 1.00 88.25 81 ASN A C 1
ATOM 663 O O . ASN A 1 81 ? -6.406 9.788 7.913 1.00 88.25 81 ASN A O 1
ATOM 667 N N . LEU A 1 82 ? -5.693 7.657 7.891 1.00 90.19 82 LEU A N 1
ATOM 668 C CA . LEU A 1 82 ? -6.789 7.056 8.655 1.00 90.19 82 LEU A CA 1
ATOM 669 C C . LEU A 1 82 ? -6.456 6.862 10.150 1.00 90.19 82 LEU A C 1
ATOM 671 O O . LEU A 1 82 ? -7.179 6.157 10.851 1.00 90.19 82 LEU A O 1
ATOM 675 N N . ASN A 1 83 ? -5.386 7.491 10.654 1.00 90.44 83 ASN A N 1
ATOM 676 C CA . ASN A 1 83 ? -4.897 7.394 12.038 1.00 90.44 83 ASN A CA 1
ATOM 677 C C . ASN A 1 83 ? -4.457 5.985 12.490 1.00 90.44 83 ASN A C 1
ATOM 679 O O . ASN A 1 83 ? -4.333 5.731 13.687 1.00 90.44 83 ASN A O 1
ATOM 683 N N . GLU A 1 84 ? -4.164 5.072 11.561 1.00 92.25 84 GLU A N 1
ATOM 684 C CA . GLU A 1 84 ? -3.574 3.767 11.865 1.00 92.25 84 GLU A CA 1
ATOM 685 C C . GLU A 1 84 ? -2.052 3.811 11.661 1.00 92.25 84 GLU A C 1
ATOM 687 O O . GLU A 1 84 ? -1.543 4.095 10.576 1.00 92.25 84 GLU A O 1
ATOM 692 N N . THR A 1 85 ? -1.301 3.519 12.723 1.00 90.19 85 THR A N 1
ATOM 693 C CA . THR A 1 85 ? 0.173 3.565 12.739 1.00 90.19 85 THR A CA 1
ATOM 694 C C . THR A 1 85 ? 0.808 2.209 13.052 1.00 90.19 85 THR A C 1
ATOM 696 O O . THR A 1 85 ? 2.025 2.036 12.892 1.00 90.19 85 THR A O 1
ATOM 699 N N . ASN A 1 86 ? 0.002 1.216 13.444 1.00 90.50 86 ASN A N 1
ATOM 700 C CA . ASN A 1 86 ? 0.448 -0.121 13.787 1.00 90.50 86 ASN A CA 1
ATOM 701 C C . ASN A 1 86 ? 0.948 -0.861 12.541 1.00 90.50 86 ASN A C 1
ATOM 703 O O . ASN A 1 86 ? 0.188 -1.302 11.677 1.00 90.50 86 ASN A O 1
ATOM 707 N N . GLN A 1 87 ? 2.262 -1.057 12.482 1.00 88.56 87 GLN A N 1
ATOM 708 C CA . GLN A 1 87 ? 2.930 -1.659 11.329 1.00 88.56 87 GLN A CA 1
ATOM 709 C C . GLN A 1 87 ? 2.485 -3.101 11.051 1.00 88.56 87 GLN A C 1
ATOM 711 O O . GLN A 1 87 ? 2.472 -3.519 9.893 1.00 88.56 87 GLN A O 1
ATOM 716 N N . ILE A 1 88 ? 2.087 -3.858 12.081 1.00 90.81 88 ILE A N 1
ATOM 717 C CA . ILE A 1 88 ? 1.572 -5.224 11.910 1.00 90.81 88 ILE A CA 1
ATOM 718 C C . ILE A 1 88 ? 0.228 -5.169 11.182 1.00 90.81 88 ILE A C 1
ATOM 720 O O . ILE A 1 88 ? 0.040 -5.868 10.185 1.00 90.81 88 ILE A O 1
ATOM 724 N N . VAL A 1 89 ? -0.678 -4.301 11.636 1.00 91.62 89 VAL A N 1
ATOM 725 C CA . VAL A 1 89 ? -2.003 -4.107 11.029 1.00 91.62 89 VAL A CA 1
ATOM 726 C C . VAL A 1 89 ? -1.857 -3.667 9.570 1.00 91.62 89 VAL A C 1
ATOM 728 O O . VAL A 1 89 ? -2.398 -4.318 8.676 1.00 91.62 89 VAL A O 1
ATOM 731 N N . ILE A 1 90 ? -1.038 -2.643 9.312 1.00 92.06 90 ILE A N 1
ATOM 732 C CA . ILE A 1 90 ? -0.763 -2.120 7.964 1.00 92.06 90 ILE A CA 1
ATOM 733 C C . ILE A 1 90 ? -0.223 -3.222 7.044 1.00 92.06 90 ILE A C 1
ATOM 735 O O . ILE A 1 90 ? -0.693 -3.385 5.917 1.00 92.06 90 ILE A O 1
ATOM 739 N N . ARG A 1 91 ? 0.736 -4.031 7.516 1.00 93.00 91 ARG A N 1
ATOM 740 C CA . ARG A 1 91 ? 1.323 -5.121 6.722 1.00 93.00 91 ARG A CA 1
ATOM 741 C C . ARG A 1 91 ? 0.308 -6.222 6.408 1.00 93.00 91 ARG A C 1
ATOM 743 O O . ARG A 1 91 ? 0.340 -6.777 5.308 1.00 93.00 91 ARG A O 1
ATOM 750 N N . LEU A 1 92 ? -0.586 -6.548 7.342 1.00 93.81 92 LEU A N 1
ATOM 751 C CA . LEU A 1 92 ? -1.664 -7.516 7.117 1.00 93.81 92 LEU A CA 1
ATOM 752 C C . LEU A 1 92 ? -2.683 -7.004 6.091 1.00 93.81 92 LEU A C 1
ATOM 754 O O . LEU A 1 92 ? -3.114 -7.775 5.231 1.00 93.81 92 LEU A O 1
ATOM 758 N N . VAL A 1 93 ? -3.034 -5.717 6.148 1.00 94.56 93 VAL A N 1
ATOM 759 C CA . VAL A 1 93 ? -3.911 -5.070 5.160 1.00 94.56 93 VAL A CA 1
ATOM 760 C C . VAL A 1 93 ? -3.254 -5.052 3.782 1.00 94.56 93 VAL A C 1
ATOM 762 O O . VAL A 1 93 ? -3.864 -5.505 2.815 1.00 94.56 93 VAL A O 1
ATOM 765 N N . ALA A 1 94 ? -1.985 -4.644 3.691 1.00 94.00 94 ALA A N 1
ATOM 766 C CA . ALA A 1 94 ? -1.239 -4.649 2.436 1.00 94.00 94 ALA A CA 1
ATOM 767 C C . ALA A 1 94 ? -1.173 -6.056 1.813 1.00 94.00 94 ALA A C 1
ATOM 769 O O . ALA A 1 94 ? -1.442 -6.231 0.629 1.00 94.00 94 ALA A O 1
ATOM 770 N N . ASN A 1 95 ? -0.888 -7.096 2.601 1.00 95.56 95 ASN A N 1
ATOM 771 C CA . ASN A 1 95 ? -0.904 -8.472 2.093 1.00 95.56 95 ASN A CA 1
ATOM 772 C C . ASN A 1 95 ? -2.273 -8.880 1.528 1.00 95.56 95 ASN A C 1
ATOM 774 O O . ASN A 1 95 ? -2.339 -9.543 0.494 1.00 95.56 95 ASN A O 1
ATOM 778 N N . ALA A 1 96 ? -3.361 -8.505 2.202 1.00 94.50 96 ALA A N 1
ATOM 779 C CA . ALA A 1 96 ? -4.711 -8.846 1.768 1.00 94.50 96 ALA A CA 1
ATOM 780 C C . ALA A 1 96 ? -5.084 -8.156 0.450 1.00 94.50 96 ALA A C 1
ATOM 782 O O . ALA A 1 96 ? -5.537 -8.823 -0.479 1.00 94.50 96 ALA A O 1
ATOM 783 N N . LEU A 1 97 ? -4.827 -6.850 0.357 1.00 93.06 97 LEU A N 1
ATOM 784 C CA . LEU A 1 97 ? -5.079 -6.055 -0.845 1.00 93.06 97 LEU A CA 1
ATOM 785 C C . LEU A 1 97 ? -4.212 -6.508 -2.023 1.00 93.06 97 LEU A C 1
ATOM 787 O O . LEU A 1 97 ? -4.703 -6.634 -3.138 1.00 93.06 97 LEU A O 1
ATOM 791 N N . TRP A 1 98 ? -2.935 -6.813 -1.783 1.00 94.62 98 TRP A N 1
ATOM 792 C CA . TRP A 1 98 ? -2.040 -7.315 -2.825 1.00 94.62 98 TRP A CA 1
ATOM 793 C C . TRP A 1 98 ? -2.468 -8.689 -3.344 1.00 94.62 98 TRP A C 1
ATOM 795 O O . TRP A 1 98 ? -2.361 -8.980 -4.529 1.00 94.62 98 TRP A O 1
ATOM 805 N N . ARG A 1 99 ? -2.966 -9.577 -2.479 1.00 94.31 99 ARG A N 1
ATOM 806 C CA . ARG A 1 99 ? -3.466 -10.883 -2.931 1.00 94.31 99 ARG A CA 1
ATOM 807 C C . ARG A 1 99 ? -4.715 -10.748 -3.795 1.00 94.31 99 ARG A C 1
ATOM 809 O O . ARG A 1 99 ? -4.819 -11.479 -4.773 1.00 94.31 99 ARG A O 1
ATOM 816 N N . SER A 1 100 ? -5.602 -9.812 -3.462 1.00 91.62 100 SER A N 1
ATOM 817 C CA . SER A 1 100 ? -6.839 -9.567 -4.209 1.00 91.62 100 SER A CA 1
ATOM 818 C C . SER A 1 100 ? -6.681 -8.623 -5.404 1.00 91.62 100 SER A C 1
ATOM 820 O O . SER A 1 100 ? -7.650 -8.427 -6.129 1.00 91.62 100 SER A O 1
ATOM 822 N N . SER A 1 101 ? -5.514 -8.003 -5.614 1.00 88.62 101 SER A N 1
ATOM 823 C CA . SER A 1 101 ? -5.289 -7.123 -6.764 1.00 88.62 101 SER A CA 1
ATOM 824 C C . SER A 1 101 ? -5.012 -7.895 -8.048 1.00 88.62 101 SER A C 1
ATOM 826 O O . SER A 1 101 ? -4.482 -9.016 -8.034 1.00 88.62 101 SER A O 1
ATOM 828 N N . ASP A 1 102 ? -5.380 -7.276 -9.168 1.00 90.25 102 ASP A N 1
ATOM 829 C CA . ASP A 1 102 ? -5.177 -7.851 -10.486 1.00 90.25 102 ASP A CA 1
ATOM 830 C C . ASP A 1 102 ? -3.697 -7.801 -10.915 1.00 90.25 102 ASP A C 1
ATOM 832 O O . ASP A 1 102 ? -2.820 -7.236 -10.251 1.00 90.25 102 ASP A O 1
ATOM 836 N N . VAL A 1 103 ? -3.394 -8.460 -12.032 1.00 90.75 103 VAL A N 1
ATOM 837 C CA . VAL A 1 103 ? -2.026 -8.540 -12.561 1.00 90.75 103 VAL A CA 1
ATOM 838 C C . VAL A 1 103 ? -1.528 -7.178 -13.065 1.00 90.75 103 VAL A C 1
ATOM 840 O O . VAL A 1 103 ? -0.334 -6.890 -12.950 1.00 90.75 103 VAL A O 1
ATOM 843 N N . ASN A 1 104 ? -2.414 -6.320 -13.575 1.00 89.00 104 ASN A N 1
ATOM 844 C CA . ASN A 1 104 ? -2.055 -5.014 -14.128 1.00 89.00 104 ASN A CA 1
ATOM 845 C C . ASN A 1 104 ? -1.624 -4.044 -13.023 1.00 89.00 104 ASN A C 1
ATOM 847 O O . ASN A 1 104 ? -0.590 -3.385 -13.146 1.00 89.00 104 ASN A O 1
ATOM 851 N N . ASP A 1 105 ? -2.364 -4.008 -11.921 1.00 87.69 105 ASP A N 1
ATOM 852 C CA . ASP A 1 105 ? -2.048 -3.257 -10.714 1.00 87.69 105 ASP A CA 1
ATOM 853 C C . ASP A 1 105 ? -0.674 -3.645 -10.167 1.00 87.69 105 ASP A C 1
ATOM 855 O O . ASP A 1 105 ? 0.186 -2.791 -9.932 1.00 87.69 105 ASP A O 1
ATOM 859 N N . LYS A 1 106 ? -0.419 -4.952 -10.039 1.00 90.75 106 LYS A N 1
ATOM 860 C CA . LYS A 1 106 ? 0.882 -5.472 -9.589 1.00 90.75 106 LYS A CA 1
ATOM 861 C C . LYS A 1 106 ? 2.001 -5.086 -10.550 1.00 90.75 106 LYS A C 1
ATOM 863 O O . LYS A 1 106 ? 3.073 -4.674 -10.105 1.00 90.75 106 LYS A O 1
ATOM 868 N N . SER A 1 107 ? 1.752 -5.188 -11.855 1.00 90.31 107 SER A N 1
ATOM 869 C CA . SER A 1 107 ? 2.714 -4.833 -12.901 1.00 90.31 107 SER A CA 1
ATOM 870 C C . SER A 1 107 ? 3.147 -3.368 -12.802 1.00 90.31 107 SER A C 1
ATOM 872 O O 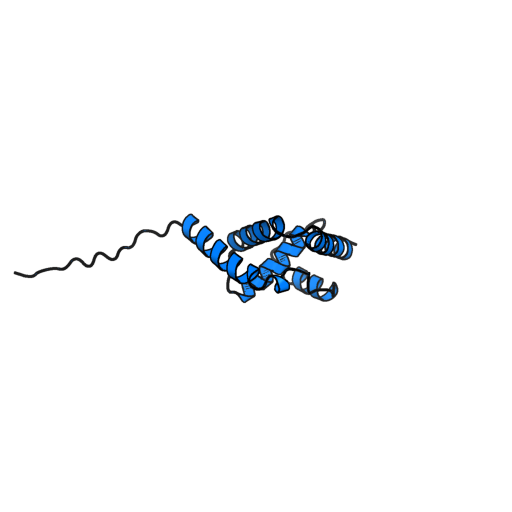. SER A 1 107 ? 4.344 -3.084 -12.840 1.00 90.31 107 SER A O 1
ATOM 874 N N . ARG A 1 108 ? 2.213 -2.439 -12.558 1.00 87.94 108 ARG A N 1
ATOM 875 C CA . ARG A 1 108 ? 2.523 -1.008 -12.371 1.00 87.94 108 ARG A CA 1
ATOM 876 C C . ARG A 1 108 ? 3.485 -0.774 -11.205 1.00 87.94 108 ARG A C 1
ATOM 878 O O . ARG A 1 108 ? 4.469 -0.052 -11.359 1.00 87.94 108 ARG A O 1
ATOM 885 N N . TYR A 1 109 ? 3.259 -1.436 -10.070 1.00 89.38 109 TYR A N 1
ATOM 886 C CA . TYR A 1 109 ? 4.176 -1.377 -8.927 1.00 89.38 109 TYR A CA 1
ATOM 887 C C . TYR A 1 109 ? 5.550 -1.988 -9.239 1.00 89.38 109 TYR A C 1
ATOM 889 O O . TYR A 1 109 ? 6.573 -1.458 -8.808 1.00 89.38 109 TYR A O 1
ATOM 897 N N . CYS A 1 110 ? 5.600 -3.082 -10.002 1.00 90.00 110 CYS A N 1
ATOM 898 C CA . CYS A 1 110 ? 6.857 -3.694 -10.435 1.00 90.00 110 CYS A CA 1
ATOM 899 C C . CYS A 1 110 ? 7.649 -2.798 -11.400 1.00 90.00 110 CYS A C 1
ATOM 901 O O . CYS A 1 110 ? 8.872 -2.727 -11.293 1.00 90.00 110 CYS A O 1
ATOM 903 N N . ILE A 1 111 ? 6.975 -2.100 -12.317 1.00 88.50 111 ILE A N 1
ATOM 904 C CA . ILE A 1 111 ? 7.603 -1.123 -13.218 1.00 88.50 111 ILE A CA 1
ATOM 905 C C . ILE A 1 111 ? 8.188 0.032 -12.404 1.00 88.50 111 ILE A C 1
ATOM 907 O O . ILE A 1 111 ? 9.363 0.352 -12.572 1.00 88.50 111 ILE A O 1
ATOM 911 N N . LEU A 1 112 ? 7.419 0.593 -11.466 1.00 85.00 112 LEU A N 1
ATOM 912 C CA . LEU A 1 112 ? 7.903 1.660 -10.589 1.00 85.00 112 LEU A CA 1
ATOM 913 C C . LEU A 1 112 ? 9.128 1.218 -9.774 1.00 85.00 112 LEU A C 1
ATOM 915 O O . LEU A 1 112 ? 10.099 1.959 -9.663 1.00 85.00 112 LEU A O 1
ATOM 919 N N . ALA A 1 113 ? 9.113 -0.009 -9.252 1.00 87.25 113 ALA A N 1
ATOM 920 C CA . ALA A 1 113 ? 10.251 -0.576 -8.537 1.00 87.25 113 ALA A CA 1
ATOM 921 C C . ALA A 1 113 ? 11.508 -0.644 -9.409 1.00 87.25 113 ALA A C 1
ATOM 923 O O . ALA A 1 113 ? 12.577 -0.257 -8.951 1.00 87.25 113 ALA A O 1
ATOM 924 N N . ARG A 1 114 ? 11.387 -1.056 -10.677 1.00 87.25 114 ARG A N 1
ATOM 925 C CA . ARG A 1 114 ? 12.514 -1.031 -11.624 1.00 87.25 114 ARG A CA 1
ATOM 926 C C . ARG A 1 114 ? 13.031 0.386 -11.866 1.00 87.25 114 ARG A C 1
ATOM 928 O O . ARG A 1 114 ? 14.236 0.570 -11.884 1.00 87.25 114 ARG A O 1
ATOM 935 N N . MET A 1 115 ? 12.144 1.373 -12.002 1.00 83.31 115 MET A N 1
ATOM 936 C CA . MET A 1 115 ? 12.542 2.771 -12.213 1.00 83.31 115 MET A CA 1
ATOM 937 C C . MET A 1 115 ? 13.302 3.367 -11.023 1.00 83.31 115 MET A C 1
ATOM 939 O O . MET A 1 115 ? 14.211 4.151 -11.238 1.00 83.31 115 MET A O 1
ATOM 943 N N . ILE A 1 116 ? 12.925 3.019 -9.789 1.00 79.88 116 ILE A N 1
ATOM 944 C CA . ILE A 1 116 ? 13.570 3.528 -8.562 1.00 79.88 116 ILE A CA 1
ATOM 945 C C . ILE A 1 116 ? 14.895 2.811 -8.269 1.00 79.88 116 ILE A C 1
ATOM 947 O O . ILE A 1 116 ? 15.770 3.364 -7.611 1.00 79.88 116 ILE A O 1
ATOM 951 N N . ASN A 1 117 ? 15.016 1.559 -8.706 1.00 82.56 117 ASN A N 1
ATOM 952 C CA . ASN A 1 117 ? 16.204 0.735 -8.498 1.00 82.56 117 ASN A CA 1
ATOM 953 C C . ASN A 1 117 ? 17.329 0.998 -9.513 1.00 82.56 117 ASN A C 1
ATOM 955 O O . ASN A 1 117 ? 18.441 0.525 -9.282 1.00 82.56 117 ASN A O 1
ATOM 959 N N . ASN A 1 118 ? 17.018 1.662 -10.630 1.00 69.62 118 ASN A N 1
ATOM 960 C CA . ASN A 1 118 ? 17.980 2.083 -11.652 1.00 69.62 118 ASN A CA 1
ATOM 961 C C . ASN A 1 118 ? 18.660 3.391 -11.249 1.00 69.62 118 ASN A C 1
ATOM 963 O O . ASN A 1 118 ? 19.866 3.513 -11.549 1.00 69.62 118 ASN A O 1
#

Radius of gyration: 19.72 Å; chains: 1; bounding box: 50×23×70 Å

pLDDT: mean 78.12, std 15.92, range [39.72, 95.56]

Foldseek 3Di:
DDDDDPPPPPPPPDDPVNVLVVLLVVLLVVCVVVVVQLPQPPCPDLVVLVVLVVVPVPDDPDLFDALLNSSLSSLCVVCVVVVHNPSSSSVSSSVVSVVPDDPVSSVSSRVSRVVVND

Organism: NCBI:txid1117311